Protein AF-W1YSC0-F1 (afdb_monomer)

Organism: NCBI:txid408170

Mean predicted aligned error: 12.58 Å

Sequence (127 aa):
ASDMVGDSWARGGSREDQTLIAHHHDRWLEEQGWPLLQAADTSHSTVSDLATLRSWARTPTVMRARSTEVVSLKVRRVDEAGYPLGDAVLPGDHVRLRHDDPYLGSGTIGLKVLETSGGEGEWVTCS

Radius of gyration: 20.51 Å; Cα contacts (8 Å, |Δi|>4): 231; chains: 1; bounding box: 46×33×51 Å

Nearest PDB structures (foldseek):
  6tba-assembly1_8A  TM=5.271E-01  e=9.547E-02  Rhodobacter capsulatus SB 1003
  8iyk-assembly1_J  TM=4.726E-01  e=2.291E-01  Escherichia phage Lambda
  8xcg-assembly1_Z  TM=4.983E-01  e=5.164E-01  Escherichia phage Lambda

Structure (mmCIF, N/CA/C/O backbone):
data_AF-W1YSC0-F1
#
_entry.id   AF-W1YSC0-F1
#
loop_
_atom_site.group_PDB
_atom_site.id
_atom_site.type_symbol
_atom_site.label_atom_id
_atom_site.label_alt_id
_atom_site.label_comp_id
_atom_site.label_asym_id
_atom_site.label_entity_id
_atom_site.label_seq_id
_atom_site.pdbx_PDB_ins_code
_atom_site.Cartn_x
_atom_site.Cartn_y
_atom_site.Cartn_z
_atom_site.occupancy
_atom_site.B_iso_or_equiv
_atom_site.auth_seq_id
_atom_site.auth_comp_id
_atom_site.auth_asym_id
_atom_site.auth_atom_id
_atom_site.pdbx_PDB_model_num
ATOM 1 N N . ALA A 1 1 ? 9.427 -2.597 8.783 1.00 46.34 1 ALA A N 1
ATOM 2 C CA . ALA A 1 1 ? 8.643 -3.063 9.953 1.00 46.34 1 ALA A CA 1
ATOM 3 C C . ALA A 1 1 ? 7.948 -1.944 10.745 1.00 46.34 1 ALA A C 1
ATOM 5 O O . ALA A 1 1 ? 6.969 -2.250 11.406 1.00 46.34 1 ALA A O 1
ATOM 6 N N . SER A 1 2 ? 8.391 -0.674 10.695 1.00 53.66 2 SER A N 1
ATOM 7 C CA . SER A 1 2 ? 7.851 0.389 11.574 1.00 53.66 2 SER A CA 1
ATOM 8 C C . SER A 1 2 ? 6.383 0.782 11.336 1.00 53.66 2 SER A C 1
ATOM 10 O O . SER A 1 2 ? 5.821 1.482 12.169 1.00 53.66 2 SER A O 1
ATOM 12 N N . ASP A 1 3 ? 5.768 0.348 10.231 1.00 62.78 3 ASP A N 1
ATOM 13 C CA . ASP A 1 3 ? 4.410 0.752 9.847 1.00 62.78 3 ASP A CA 1
ATOM 14 C C . ASP A 1 3 ? 3.430 -0.415 9.687 1.00 62.78 3 ASP A C 1
ATOM 16 O O . ASP A 1 3 ? 2.306 -0.175 9.268 1.00 62.78 3 ASP A O 1
ATOM 20 N N . MET A 1 4 ? 3.808 -1.664 9.984 1.00 68.31 4 MET A N 1
ATOM 21 C CA . MET A 1 4 ? 2.917 -2.807 9.747 1.00 68.31 4 MET A CA 1
ATOM 22 C C . MET A 1 4 ? 1.769 -2.858 10.765 1.00 68.31 4 MET A C 1
ATOM 24 O O . MET A 1 4 ? 2.001 -2.687 11.959 1.00 68.31 4 MET A O 1
ATOM 28 N N . VAL A 1 5 ? 0.537 -3.095 10.303 1.00 74.00 5 VAL A N 1
ATOM 29 C CA . VAL A 1 5 ? -0.682 -3.071 11.136 1.00 74.00 5 VAL A CA 1
ATOM 30 C C . VAL A 1 5 ? -1.608 -4.220 10.742 1.00 74.00 5 VAL A C 1
ATOM 32 O O . VAL A 1 5 ? -1.998 -4.324 9.581 1.00 74.00 5 VAL A O 1
ATOM 35 N N . GLY A 1 6 ? -1.981 -5.055 11.713 1.00 67.25 6 GLY A N 1
ATOM 36 C CA . GLY A 1 6 ? -2.977 -6.127 11.563 1.00 67.25 6 GLY A CA 1
ATOM 37 C C . GLY A 1 6 ? -4.319 -5.802 12.218 1.00 67.25 6 GLY A C 1
ATOM 38 O O . GLY A 1 6 ? -5.336 -6.402 11.890 1.00 67.25 6 GLY A O 1
ATOM 39 N N . ASP A 1 7 ? -4.351 -4.808 13.104 1.00 77.88 7 ASP A N 1
ATOM 40 C CA . ASP A 1 7 ? -5.548 -4.423 13.840 1.00 77.88 7 ASP A CA 1
ATOM 41 C C . ASP A 1 7 ? -5.689 -2.903 13.877 1.00 77.88 7 ASP A C 1
ATOM 43 O O . ASP A 1 7 ? -4.786 -2.200 14.326 1.00 77.88 7 ASP A O 1
ATOM 47 N N . SER A 1 8 ? -6.801 -2.372 13.383 1.00 78.69 8 SER A N 1
ATOM 48 C CA . SER A 1 8 ? -6.996 -0.932 13.232 1.00 78.69 8 SER A CA 1
ATOM 49 C C . SER A 1 8 ? -8.334 -0.460 13.779 1.00 78.69 8 SER A C 1
ATOM 51 O O . SER A 1 8 ? -9.408 -0.996 13.494 1.00 78.69 8 SER A O 1
ATOM 53 N N . TRP A 1 9 ? -8.250 0.620 14.546 1.00 77.12 9 TRP A N 1
ATOM 54 C CA . TRP A 1 9 ? -9.381 1.289 15.168 1.00 77.12 9 TRP A CA 1
ATOM 55 C C . TRP A 1 9 ? -9.508 2.690 14.585 1.00 77.12 9 TRP A C 1
ATOM 57 O O . TRP A 1 9 ? -8.537 3.438 14.577 1.00 77.12 9 TRP A O 1
ATOM 67 N N . ALA A 1 10 ? -10.692 3.060 14.115 1.00 73.38 10 ALA A N 1
ATOM 68 C CA . ALA A 1 10 ? -10.997 4.410 13.663 1.00 73.38 10 ALA A CA 1
ATOM 69 C C . ALA A 1 10 ? -12.061 5.025 14.575 1.00 73.38 10 ALA A C 1
ATOM 71 O O . ALA A 1 10 ? -13.027 4.355 14.952 1.00 73.38 10 ALA A O 1
ATOM 72 N N . ARG A 1 11 ? -11.895 6.303 14.923 1.00 73.38 11 ARG A N 1
ATOM 73 C CA . ARG A 1 11 ? -12.848 7.071 15.738 1.00 73.38 11 ARG A CA 1
ATOM 74 C C . ARG A 1 11 ? -13.353 8.295 14.976 1.00 73.38 11 ARG A C 1
ATOM 76 O O . ARG A 1 11 ? -12.559 9.018 14.383 1.00 73.38 11 ARG A O 1
ATOM 83 N N . GLY A 1 12 ? -14.651 8.578 15.085 1.00 67.44 12 GLY A N 1
ATOM 84 C CA . GLY A 1 12 ? -15.277 9.801 14.574 1.00 67.44 12 GLY A CA 1
ATOM 85 C C . GLY A 1 12 ? -16.502 10.227 15.380 1.00 67.44 12 GLY A C 1
ATOM 86 O O . GLY A 1 12 ? -16.851 9.592 16.375 1.00 67.44 12 GLY A O 1
ATOM 87 N N . GLY A 1 13 ? -17.129 11.334 14.978 1.00 62.78 13 GLY A N 1
ATOM 88 C CA . GLY A 1 13 ? -18.339 11.856 15.622 1.00 62.78 13 GLY A CA 1
ATOM 89 C C . GLY A 1 13 ? -18.079 12.595 16.939 1.00 62.78 13 GLY A C 1
ATOM 90 O O . GLY A 1 13 ? -18.539 12.188 17.997 1.00 62.78 13 GLY A O 1
ATOM 91 N N . SER A 1 14 ? -17.334 13.705 16.912 1.00 59.53 14 SER A N 1
ATOM 92 C CA . SER A 1 14 ? -17.057 14.487 18.132 1.00 59.53 14 SER A CA 1
ATOM 93 C C . SER A 1 14 ? -18.063 15.614 18.421 1.00 59.53 14 SER A C 1
ATOM 95 O O . SER A 1 14 ? -17.843 16.365 19.371 1.00 59.53 14 SER A O 1
ATOM 97 N N . ARG A 1 15 ? -19.110 15.805 17.604 1.00 55.56 15 ARG A N 1
ATOM 98 C CA . ARG A 1 15 ? -19.921 17.039 17.643 1.00 55.56 15 ARG A CA 1
ATOM 99 C C . ARG A 1 15 ? -21.303 16.948 18.295 1.00 55.56 15 ARG A C 1
ATOM 101 O O . ARG A 1 15 ? -21.779 17.994 18.711 1.00 55.56 15 ARG A O 1
ATOM 108 N N . GLU A 1 16 ? -21.921 15.775 18.437 1.00 53.25 16 GLU A N 1
ATOM 109 C CA . GLU A 1 16 ? -23.317 15.674 18.917 1.00 53.25 16 GLU A CA 1
ATOM 110 C C . GLU A 1 16 ? -23.584 14.349 19.665 1.00 53.25 16 GLU A C 1
ATOM 112 O O . GLU A 1 16 ? -24.292 13.482 19.163 1.00 53.25 16 GLU A O 1
ATOM 117 N N . ASP A 1 17 ? -22.965 14.154 20.839 1.00 60.78 17 ASP A N 1
ATOM 118 C CA . ASP A 1 17 ? -23.188 13.035 21.791 1.00 60.78 17 ASP A CA 1
ATOM 119 C C . ASP A 1 17 ? -23.071 11.586 21.263 1.00 60.78 17 ASP A C 1
ATOM 121 O O . ASP A 1 17 ? -23.244 10.624 22.012 1.00 60.78 17 ASP A O 1
ATOM 125 N N . GLN A 1 18 ? -22.701 11.392 19.999 1.00 59.72 18 GLN A N 1
ATOM 126 C CA . GLN A 1 18 ? -22.528 10.080 19.382 1.00 59.72 18 GLN A CA 1
ATOM 127 C C . GLN A 1 18 ? -21.082 9.889 18.939 1.00 59.72 18 GLN A C 1
ATOM 129 O O . GLN A 1 18 ? -20.673 10.361 17.882 1.00 59.72 18 GLN A O 1
ATOM 134 N N . THR A 1 19 ? -20.307 9.157 19.742 1.00 69.94 19 THR A N 1
ATOM 135 C CA . THR A 1 19 ? -18.979 8.690 19.327 1.00 69.94 19 THR A CA 1
ATOM 136 C C . THR A 1 19 ? -19.133 7.432 18.481 1.00 69.94 19 THR A C 1
ATOM 138 O O . THR A 1 19 ? -19.645 6.418 18.954 1.00 69.94 19 THR A O 1
ATOM 141 N N . LEU A 1 20 ? -18.651 7.482 17.242 1.00 71.19 20 LEU A N 1
ATOM 142 C CA . LEU A 1 20 ? -18.573 6.326 16.359 1.00 71.19 20 LEU A CA 1
ATOM 143 C C . LEU A 1 20 ? -17.176 5.714 16.438 1.00 71.19 20 LEU A C 1
ATOM 145 O O . LEU A 1 20 ? -16.167 6.416 16.333 1.00 71.19 20 LEU A O 1
ATOM 149 N N . ILE A 1 21 ? -17.127 4.394 16.601 1.00 75.44 21 ILE A N 1
ATOM 150 C CA . ILE A 1 21 ? -15.895 3.606 16.573 1.00 75.44 21 ILE A CA 1
ATOM 151 C C . ILE A 1 21 ? -16.079 2.517 15.519 1.00 75.44 21 ILE A C 1
ATOM 153 O O . ILE A 1 21 ? -17.049 1.759 15.575 1.00 75.44 21 ILE A O 1
ATOM 157 N N . ALA A 1 22 ? -15.163 2.436 14.558 1.00 74.50 22 ALA A N 1
ATOM 158 C CA . ALA A 1 22 ? -15.055 1.295 13.660 1.00 74.50 22 ALA A CA 1
ATOM 159 C C . ALA A 1 22 ? -13.772 0.534 13.960 1.00 74.50 22 ALA A C 1
ATOM 161 O O . ALA A 1 22 ? -12.736 1.112 14.280 1.00 74.50 22 ALA A O 1
ATOM 162 N N . HIS A 1 23 ? -13.868 -0.779 13.827 1.00 80.19 23 HIS A N 1
ATOM 163 C CA . HIS A 1 23 ? -12.790 -1.715 14.070 1.00 80.19 23 HIS A CA 1
ATOM 164 C C . HIS A 1 23 ? -12.638 -2.602 12.842 1.00 80.19 23 HIS A C 1
ATOM 166 O O . HIS A 1 23 ? -13.640 -3.039 12.266 1.00 80.19 23 HIS A O 1
ATOM 172 N N . HIS A 1 24 ? -11.400 -2.827 12.423 1.00 77.25 24 HIS A N 1
ATOM 173 C CA . HIS A 1 24 ? -11.069 -3.768 11.370 1.00 77.25 24 HIS A CA 1
ATOM 174 C C . HIS A 1 24 ? -9.829 -4.565 11.771 1.00 77.25 24 HIS A C 1
ATOM 176 O O . HIS A 1 24 ? -8.833 -4.002 12.211 1.00 77.25 24 HIS A O 1
ATOM 182 N N . HIS A 1 25 ? -9.905 -5.878 11.590 1.00 78.88 25 HIS A N 1
ATOM 183 C CA . HIS A 1 25 ? -8.896 -6.820 12.041 1.00 78.88 25 HIS A CA 1
ATOM 184 C C . HIS A 1 25 ? -8.590 -7.819 10.926 1.00 78.88 25 HIS A C 1
ATOM 186 O O . HIS A 1 25 ? -9.505 -8.469 10.414 1.00 78.88 25 HIS A O 1
ATOM 192 N N . ASP A 1 26 ? -7.319 -7.931 10.554 1.00 77.38 26 ASP A N 1
ATOM 193 C CA . ASP A 1 26 ? -6.809 -8.883 9.573 1.00 77.38 26 ASP A CA 1
ATOM 194 C C . ASP A 1 26 ? -5.798 -9.819 10.242 1.00 77.38 26 ASP A C 1
ATOM 196 O O . ASP A 1 26 ? -4.766 -9.393 10.763 1.00 77.38 26 ASP A O 1
ATOM 200 N N . ARG A 1 27 ? -6.101 -11.117 10.193 1.00 74.69 27 ARG A N 1
ATOM 201 C CA . ARG A 1 27 ? -5.310 -12.172 10.834 1.00 74.69 27 ARG A CA 1
ATOM 202 C C . ARG A 1 27 ? -4.106 -12.604 10.017 1.00 74.69 27 ARG A C 1
ATOM 204 O O . ARG A 1 27 ? -3.297 -13.377 10.520 1.00 74.69 27 ARG A O 1
ATOM 211 N N . TRP A 1 28 ? -3.955 -12.118 8.785 1.00 74.94 28 TRP A N 1
ATOM 212 C CA . TRP A 1 28 ? -2.871 -12.548 7.905 1.00 74.94 28 TRP A CA 1
ATOM 213 C C . TRP A 1 28 ? -1.488 -12.396 8.556 1.00 74.94 28 TRP A C 1
ATOM 215 O O . TRP A 1 28 ? -0.656 -13.290 8.453 1.00 74.94 28 TRP A O 1
ATOM 225 N N . LEU A 1 29 ? -1.248 -11.302 9.287 1.00 71.62 29 LEU A N 1
ATOM 226 C CA . LEU A 1 29 ? 0.016 -11.082 9.999 1.00 71.62 29 LEU A CA 1
ATOM 227 C C . LEU A 1 29 ? 0.241 -12.086 11.138 1.00 71.62 29 LEU A C 1
ATOM 229 O O . LEU A 1 29 ? 1.346 -12.611 11.280 1.00 71.62 29 LEU A O 1
ATOM 233 N N . GLU A 1 30 ? -0.805 -12.389 11.904 1.00 77.25 30 GLU A N 1
ATOM 234 C CA . GLU A 1 30 ? -0.759 -13.379 12.987 1.00 77.25 30 GLU A CA 1
ATOM 235 C C . GLU A 1 30 ? -0.518 -14.792 12.450 1.00 77.25 30 GLU A C 1
ATOM 237 O O . GLU A 1 30 ? 0.282 -15.543 13.007 1.00 77.25 30 GLU A O 1
ATOM 242 N N . GLU A 1 31 ? -1.142 -15.138 11.323 1.00 80.19 31 GLU A N 1
ATOM 243 C CA . GLU A 1 31 ? -0.925 -16.410 10.625 1.00 80.19 31 GLU A CA 1
ATOM 244 C C . GLU A 1 31 ? 0.516 -16.555 10.111 1.00 80.19 31 GLU A C 1
ATOM 246 O O . GLU A 1 31 ? 1.044 -17.665 10.059 1.00 80.19 31 GLU A O 1
ATOM 251 N N . GLN A 1 32 ? 1.183 -15.444 9.784 1.00 76.75 32 GLN A N 1
ATOM 252 C CA . GLN A 1 32 ? 2.608 -15.404 9.430 1.00 76.75 32 GLN A CA 1
ATOM 253 C C . GLN A 1 32 ? 3.541 -15.379 10.659 1.00 76.75 32 GLN A C 1
ATOM 255 O O . GLN A 1 32 ? 4.755 -15.241 10.506 1.00 76.75 32 GLN A O 1
ATOM 260 N N . GLY A 1 33 ? 3.001 -15.514 11.875 1.00 80.44 33 GLY A N 1
ATOM 261 C CA . GLY A 1 33 ? 3.764 -15.578 13.124 1.00 80.44 33 GLY A CA 1
ATOM 262 C C . GLY A 1 33 ? 4.160 -14.221 13.707 1.00 80.44 33 GLY A C 1
ATOM 263 O O . GLY A 1 33 ? 4.956 -14.176 14.648 1.00 80.44 33 GLY A O 1
ATOM 264 N N . TRP A 1 34 ? 3.628 -13.115 13.179 1.00 75.00 34 TRP A N 1
ATOM 265 C CA . TRP A 1 34 ? 3.832 -11.792 13.768 1.00 75.00 34 TRP A CA 1
ATOM 266 C C . TRP A 1 34 ? 2.917 -11.596 14.987 1.00 75.00 34 TRP A C 1
ATOM 268 O O . TRP A 1 34 ? 1.796 -12.102 15.004 1.00 75.00 34 TRP A O 1
ATOM 278 N N . PRO A 1 35 ? 3.359 -10.855 16.021 1.00 78.50 35 PRO A N 1
ATOM 279 C CA . PRO A 1 35 ? 2.483 -10.479 17.128 1.00 78.50 35 PRO A CA 1
ATOM 280 C C . PRO A 1 35 ? 1.360 -9.549 16.643 1.00 78.50 35 PRO A C 1
ATOM 282 O O . PRO A 1 35 ? 1.475 -8.927 15.590 1.00 78.50 35 PRO A O 1
ATOM 285 N N . LEU A 1 36 ? 0.293 -9.406 17.434 1.00 79.88 36 LEU A N 1
ATOM 286 C CA . LEU A 1 36 ? -0.804 -8.484 17.130 1.00 79.88 36 LEU A CA 1
ATOM 287 C C . LEU A 1 36 ? -0.282 -7.038 17.023 1.00 79.88 36 LEU A C 1
ATOM 289 O O . LEU A 1 36 ? 0.120 -6.439 18.022 1.00 79.88 36 LEU A O 1
ATOM 293 N N . LEU A 1 3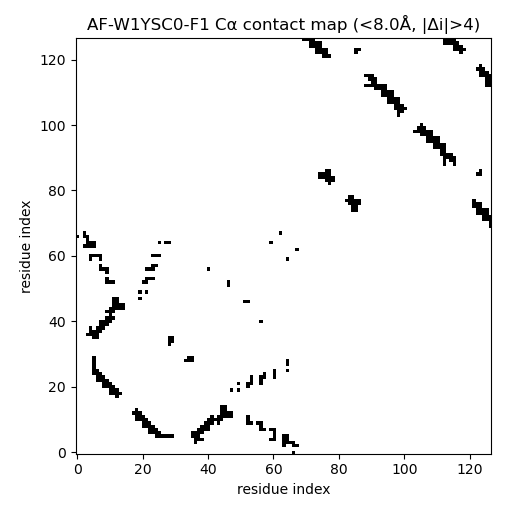7 ? -0.303 -6.473 15.813 1.00 78.75 37 LEU A N 1
ATOM 294 C CA . LEU A 1 37 ? 0.133 -5.101 15.543 1.00 78.75 37 LEU A CA 1
ATOM 295 C C . LEU A 1 37 ? -1.082 -4.173 15.458 1.00 78.75 37 LEU A C 1
ATOM 297 O O . LEU A 1 37 ? -1.794 -4.179 14.452 1.00 78.75 37 LEU A O 1
ATOM 301 N N . GLN A 1 38 ? -1.310 -3.387 16.513 1.00 78.88 38 GLN A N 1
ATOM 302 C CA . GLN A 1 38 ? -2.464 -2.493 16.626 1.00 78.88 38 GLN A CA 1
ATOM 303 C C . GLN A 1 38 ? -2.123 -1.046 16.247 1.00 78.88 38 GLN A C 1
ATOM 305 O O . GLN A 1 38 ? -1.099 -0.510 16.669 1.00 78.88 38 GLN A O 1
ATOM 310 N N . ALA A 1 39 ? -3.020 -0.387 15.516 1.00 74.25 39 ALA A N 1
ATOM 311 C CA . ALA A 1 39 ? -2.989 1.049 15.262 1.00 74.25 39 ALA A CA 1
ATOM 312 C C . ALA A 1 39 ? -4.353 1.693 15.537 1.00 74.25 39 ALA A C 1
ATOM 314 O O . ALA A 1 39 ? -5.408 1.086 15.348 1.00 74.25 39 ALA A O 1
ATOM 315 N N . ALA A 1 40 ? -4.329 2.953 15.957 1.00 72.94 40 ALA A N 1
ATOM 316 C CA . ALA A 1 40 ? -5.525 3.760 16.150 1.00 72.94 40 ALA A CA 1
ATOM 317 C C . ALA A 1 40 ? -5.429 5.025 15.294 1.00 72.94 40 ALA A C 1
ATOM 319 O O . ALA A 1 40 ? -4.443 5.755 15.374 1.00 72.94 40 ALA A O 1
ATOM 320 N N . ASP A 1 41 ? -6.461 5.286 14.497 1.00 64.88 41 ASP A N 1
ATOM 321 C CA . ASP A 1 41 ? -6.639 6.530 13.761 1.00 64.88 41 ASP A CA 1
ATOM 322 C C . ASP A 1 41 ? -7.722 7.383 14.433 1.00 64.88 41 ASP A C 1
ATOM 324 O O . ASP A 1 41 ? -8.912 7.048 14.466 1.00 64.88 41 ASP A O 1
ATOM 328 N N . THR A 1 42 ? -7.286 8.503 15.002 1.00 64.00 42 THR A N 1
ATOM 329 C CA . THR A 1 42 ? -8.142 9.490 15.672 1.00 64.00 42 THR A CA 1
ATOM 330 C C . THR A 1 42 ? -8.297 10.775 14.861 1.00 64.00 42 THR A C 1
ATOM 332 O O . THR A 1 42 ? -8.821 11.764 15.373 1.00 64.00 42 THR A O 1
ATOM 335 N N . SER A 1 43 ? -7.827 10.797 13.612 1.00 60.44 43 SER A N 1
ATOM 336 C CA . SER A 1 43 ? -7.680 12.023 12.817 1.00 60.44 43 SER A CA 1
ATOM 337 C C . SER A 1 43 ? -9.010 12.563 12.282 1.00 60.44 43 SER A C 1
ATOM 339 O O . SER A 1 43 ? -9.089 13.713 11.850 1.00 60.44 43 SER A O 1
ATOM 341 N N . HIS A 1 44 ? -10.078 11.764 12.325 1.00 60.25 44 HIS A N 1
ATOM 342 C CA . HIS A 1 44 ? -11.333 12.064 11.645 1.00 60.25 44 HIS A CA 1
ATOM 343 C C . HIS A 1 44 ? -12.497 12.371 12.598 1.00 60.25 44 HIS A C 1
ATOM 345 O O . HIS A 1 44 ? -13.490 11.652 12.685 1.00 60.25 44 HIS A O 1
ATOM 351 N N . SER A 1 45 ? -12.403 13.502 13.295 1.00 57.09 45 SER A N 1
ATOM 352 C CA . SER A 1 45 ? -13.363 13.924 14.327 1.00 57.09 45 SER A CA 1
ATOM 353 C C . SER A 1 45 ? -14.742 14.370 13.811 1.00 57.09 45 SER A C 1
ATOM 355 O O . SER A 1 45 ? -15.693 14.432 14.594 1.00 57.09 45 SER A O 1
ATOM 357 N N . THR A 1 46 ? -14.883 14.669 12.517 1.00 58.59 46 THR A N 1
ATOM 358 C CA . THR A 1 46 ? -16.103 15.250 11.919 1.00 58.59 46 THR A CA 1
ATOM 359 C C . THR A 1 46 ? -16.992 14.253 11.182 1.00 58.59 46 THR A C 1
ATOM 361 O O . THR A 1 46 ? -18.061 14.640 10.716 1.00 58.59 46 THR A O 1
ATOM 364 N N . VAL A 1 47 ? -16.585 12.989 11.060 1.00 60.28 47 VAL A N 1
ATOM 365 C CA . VAL A 1 47 ? -17.355 12.007 10.288 1.00 60.28 47 VAL A CA 1
ATOM 366 C C . VAL A 1 47 ? -18.493 11.418 11.103 1.00 60.28 47 VAL A C 1
ATOM 368 O O . VAL A 1 47 ? -18.281 10.895 12.194 1.00 60.28 47 VAL A O 1
ATOM 371 N N . SER A 1 48 ? -19.691 11.503 10.529 1.00 61.69 48 SER A N 1
ATOM 372 C CA . SER A 1 48 ? -20.940 10.932 11.034 1.00 61.69 48 SER A CA 1
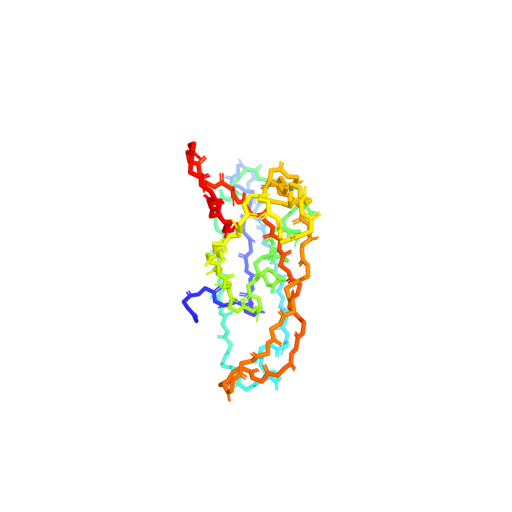ATOM 373 C C . SER A 1 48 ? -21.385 9.676 10.269 1.00 61.69 48 SER A C 1
ATOM 375 O O . SER A 1 48 ? -22.293 8.986 10.724 1.00 61.69 48 SER A O 1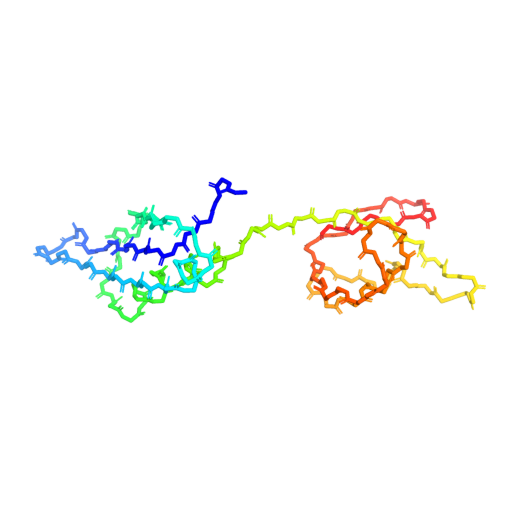
ATOM 377 N N . ASP A 1 49 ? -20.749 9.347 9.136 1.00 69.75 49 ASP A N 1
ATOM 378 C CA . ASP A 1 49 ? -21.062 8.153 8.342 1.00 69.75 49 ASP A CA 1
ATOM 379 C C . ASP A 1 49 ? -20.166 6.960 8.727 1.00 69.75 49 ASP A C 1
ATOM 381 O O . ASP A 1 49 ? -18.944 6.958 8.536 1.00 69.75 49 ASP A O 1
ATOM 385 N N . LEU A 1 50 ? -20.796 5.907 9.253 1.00 67.75 50 LEU A N 1
ATOM 386 C CA . LEU A 1 50 ? -20.138 4.668 9.665 1.00 67.75 50 LEU A CA 1
ATOM 387 C C . LEU A 1 50 ? -19.520 3.899 8.484 1.00 67.75 50 LEU A C 1
ATOM 389 O O . LEU A 1 50 ? -18.518 3.204 8.672 1.00 67.75 50 LEU A O 1
ATOM 393 N N . ALA A 1 51 ? -20.086 3.999 7.277 1.00 71.25 51 ALA A N 1
ATOM 394 C CA . ALA A 1 51 ? -19.549 3.320 6.097 1.00 71.25 51 ALA A CA 1
ATOM 395 C C . ALA A 1 51 ? -18.168 3.879 5.725 1.00 71.25 51 ALA A C 1
ATOM 397 O O . ALA A 1 51 ? -17.231 3.117 5.473 1.00 71.25 51 ALA A O 1
ATOM 398 N N . THR A 1 52 ? -18.011 5.202 5.789 1.00 72.25 52 THR A N 1
ATOM 399 C CA . THR A 1 52 ? -16.725 5.884 5.601 1.00 72.25 52 THR A CA 1
ATOM 400 C C . THR A 1 52 ? -15.728 5.497 6.691 1.00 72.25 52 THR A C 1
ATOM 402 O O . THR A 1 52 ? -14.582 5.164 6.394 1.00 72.25 52 THR A O 1
ATOM 405 N N . LEU A 1 53 ? -16.177 5.442 7.947 1.00 69.00 53 LEU A N 1
ATOM 406 C CA . LEU A 1 53 ? -15.327 5.104 9.092 1.00 69.00 53 LEU A CA 1
ATOM 407 C C . LEU A 1 53 ? -14.788 3.666 9.024 1.00 69.00 53 LEU A C 1
ATOM 409 O O . LEU A 1 53 ? -13.619 3.418 9.315 1.00 69.00 53 LEU A O 1
ATOM 413 N N . ARG A 1 54 ? -15.614 2.717 8.565 1.00 71.56 54 ARG A N 1
ATOM 414 C CA . ARG A 1 54 ? -15.191 1.335 8.282 1.00 71.56 54 ARG A CA 1
ATOM 415 C C . ARG A 1 54 ? -14.186 1.260 7.138 1.00 71.56 54 ARG A C 1
ATOM 417 O O . ARG A 1 54 ? -13.243 0.477 7.219 1.00 71.56 54 ARG A O 1
ATOM 424 N N . SER A 1 55 ? -14.362 2.068 6.091 1.00 73.56 55 SER A N 1
ATOM 425 C CA . SER A 1 55 ? -13.387 2.141 4.999 1.00 73.56 55 SER A CA 1
ATOM 426 C C . SER A 1 55 ? -12.028 2.619 5.505 1.00 73.56 55 SER A C 1
ATOM 428 O O . SER A 1 55 ? -11.009 2.056 5.119 1.00 73.56 55 SER A O 1
ATOM 430 N N . TRP A 1 56 ? -12.001 3.609 6.396 1.00 69.19 56 TRP A N 1
ATOM 431 C CA . TRP A 1 56 ? -10.760 4.111 6.984 1.00 69.19 56 TRP A CA 1
ATOM 432 C C . TRP A 1 56 ? -10.122 3.160 7.978 1.00 69.19 56 TRP A C 1
ATOM 434 O O . TRP A 1 56 ? -8.905 3.047 7.965 1.00 69.19 56 TRP A O 1
ATOM 444 N N . ALA A 1 57 ? -10.905 2.421 8.766 1.00 65.56 57 ALA A N 1
ATOM 445 C CA . ALA A 1 57 ? -10.359 1.335 9.573 1.00 65.56 57 ALA A CA 1
ATOM 446 C C . ALA A 1 57 ? -9.725 0.256 8.678 1.00 65.56 57 ALA A C 1
ATOM 448 O O . ALA A 1 57 ? -8.666 -0.261 9.001 1.00 65.56 57 ALA A O 1
ATOM 449 N N . ARG A 1 58 ? -10.305 -0.047 7.511 1.00 74.44 58 ARG A N 1
ATOM 450 C CA . ARG A 1 58 ? -9.790 -1.079 6.598 1.00 74.44 58 ARG A CA 1
ATOM 451 C C . ARG A 1 58 ? -8.516 -0.681 5.844 1.00 74.44 58 ARG A C 1
ATOM 453 O O . ARG A 1 58 ? -7.658 -1.531 5.617 1.00 74.44 58 ARG A O 1
ATOM 460 N N . THR A 1 59 ? -8.380 0.581 5.434 1.00 72.19 59 THR A N 1
ATOM 461 C CA . THR A 1 59 ? -7.224 1.069 4.656 1.00 72.19 59 THR A CA 1
ATOM 462 C C . THR A 1 59 ? -5.857 0.727 5.270 1.00 72.19 59 THR A C 1
ATOM 464 O O . THR A 1 59 ? -5.032 0.175 4.544 1.00 72.19 59 THR A O 1
ATOM 467 N N . PRO A 1 60 ? -5.569 1.004 6.557 1.00 64.88 60 PRO A N 1
ATOM 468 C CA . PRO A 1 60 ? -4.272 0.702 7.151 1.00 64.88 60 PRO A CA 1
ATOM 469 C C . PRO A 1 60 ? -4.022 -0.801 7.250 1.00 64.88 60 PRO A C 1
ATOM 471 O O . PRO A 1 60 ? -2.899 -1.214 6.996 1.00 64.88 60 PRO A O 1
ATOM 474 N N . THR A 1 61 ? -5.036 -1.630 7.511 1.00 67.19 61 THR A N 1
ATOM 475 C CA . THR A 1 61 ? -4.844 -3.088 7.527 1.00 67.19 61 THR A CA 1
ATOM 476 C C . THR A 1 61 ? -4.521 -3.623 6.134 1.00 67.19 61 THR A C 1
ATOM 478 O O . THR A 1 61 ? -3.608 -4.417 5.980 1.00 67.19 61 THR A O 1
ATOM 481 N N . VAL A 1 62 ? -5.194 -3.141 5.084 1.00 68.12 62 VAL A N 1
ATOM 482 C CA . VAL A 1 62 ? -4.936 -3.602 3.706 1.00 68.12 62 VAL A CA 1
ATOM 483 C C . VAL A 1 62 ? -3.609 -3.069 3.159 1.00 68.12 62 VAL A C 1
ATOM 485 O O . VAL A 1 62 ? -2.852 -3.810 2.538 1.00 68.12 62 VAL A O 1
ATOM 488 N N . MET A 1 63 ? -3.318 -1.785 3.374 1.00 65.75 63 MET A N 1
ATOM 489 C CA . MET A 1 63 ? -2.136 -1.127 2.804 1.00 65.75 63 MET A CA 1
ATOM 490 C C . MET A 1 63 ? -0.861 -1.399 3.603 1.00 65.75 63 MET A C 1
ATOM 492 O O . MET A 1 63 ? 0.224 -1.332 3.037 1.00 65.75 63 MET A O 1
ATOM 496 N N . ARG A 1 64 ? -0.980 -1.698 4.902 1.00 61.31 64 ARG A N 1
ATOM 497 C CA . ARG A 1 64 ? 0.153 -1.916 5.812 1.00 61.31 64 ARG A CA 1
ATOM 498 C C . ARG A 1 64 ? 0.193 -3.327 6.408 1.00 61.31 64 ARG A C 1
ATOM 500 O O . ARG A 1 64 ? 0.988 -3.584 7.306 1.00 61.31 64 ARG A O 1
ATOM 5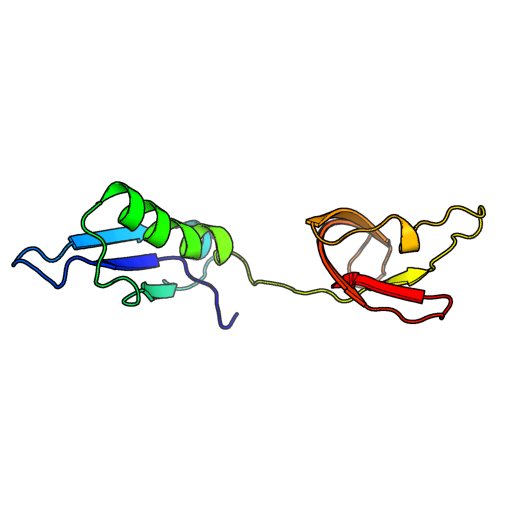07 N N . ALA A 1 65 ? -0.586 -4.276 5.882 1.00 58.94 65 ALA A N 1
ATOM 508 C CA . ALA A 1 65 ? -0.353 -5.701 6.146 1.00 58.94 65 ALA A CA 1
ATOM 509 C C . ALA A 1 65 ? 1.028 -6.156 5.643 1.00 58.94 65 ALA A C 1
ATOM 511 O O . ALA A 1 65 ? 1.557 -7.168 6.091 1.00 58.94 65 ALA A O 1
ATOM 512 N N . ARG A 1 66 ? 1.634 -5.410 4.714 1.00 60.97 66 ARG A N 1
ATOM 513 C CA . ARG A 1 66 ? 2.986 -5.645 4.200 1.00 60.97 66 ARG A CA 1
ATOM 514 C C . ARG A 1 66 ? 3.863 -4.440 4.502 1.00 60.97 66 ARG A C 1
ATOM 516 O O . ARG A 1 66 ? 3.368 -3.321 4.613 1.00 60.97 66 ARG A O 1
ATOM 523 N N . SER A 1 67 ? 5.167 -4.670 4.641 1.00 63.03 67 SER A N 1
ATOM 524 C CA . SER A 1 67 ? 6.122 -3.569 4.740 1.00 63.03 67 SER A CA 1
ATOM 525 C C . SER A 1 67 ? 6.032 -2.739 3.461 1.00 63.03 67 SER A C 1
ATOM 527 O O . SER A 1 67 ? 6.192 -3.281 2.370 1.00 63.03 67 SER A O 1
ATOM 529 N N . THR A 1 68 ? 5.751 -1.443 3.590 1.00 65.44 68 THR A N 1
ATOM 530 C CA . THR A 1 68 ? 5.818 -0.520 2.457 1.00 65.44 68 THR A CA 1
ATOM 531 C C . THR A 1 68 ? 7.276 -0.396 2.043 1.00 65.44 68 THR A C 1
ATOM 533 O O . THR A 1 68 ? 8.083 0.189 2.765 1.00 65.44 68 THR A O 1
ATOM 536 N N . GLU A 1 69 ? 7.619 -0.983 0.904 1.00 67.62 69 GLU A N 1
ATOM 537 C CA . GLU A 1 69 ? 8.938 -0.857 0.299 1.00 67.62 69 GLU A CA 1
ATOM 538 C C . GLU A 1 69 ? 8.859 0.153 -0.840 1.00 67.62 69 GLU A C 1
ATOM 540 O O . GLU A 1 69 ? 8.037 0.024 -1.746 1.00 67.62 69 GLU A O 1
ATOM 545 N N . VAL A 1 70 ? 9.705 1.177 -0.764 1.00 73.81 70 VAL A N 1
ATOM 546 C CA . VAL A 1 70 ? 9.912 2.136 -1.849 1.00 73.81 70 VAL A CA 1
ATOM 547 C C . VAL A 1 70 ? 11.259 1.802 -2.467 1.00 73.81 70 VAL A C 1
ATOM 549 O O . VAL A 1 70 ? 12.273 1.772 -1.768 1.00 73.81 70 VAL A O 1
ATOM 552 N N . VAL A 1 71 ? 11.262 1.515 -3.767 1.00 71.94 71 VAL A N 1
ATOM 553 C CA . VAL A 1 71 ? 12.467 1.136 -4.507 1.00 71.94 71 VAL A CA 1
ATOM 554 C C . VAL A 1 71 ? 12.736 2.201 -5.555 1.00 71.94 71 VAL A C 1
ATOM 556 O O . VAL A 1 71 ? 11.953 2.369 -6.482 1.00 71.94 71 VAL A O 1
ATOM 559 N N . SER A 1 72 ? 13.865 2.894 -5.429 1.00 76.06 72 SER A N 1
ATOM 560 C CA . SER A 1 72 ? 14.321 3.839 -6.448 1.00 76.06 72 SER A CA 1
ATOM 561 C C . SER A 1 72 ? 15.114 3.105 -7.529 1.00 76.06 72 SER A C 1
ATOM 563 O O . SER A 1 72 ? 16.169 2.529 -7.258 1.00 76.06 72 SER A O 1
ATOM 565 N N . LEU A 1 73 ? 14.626 3.146 -8.766 1.00 73.44 73 LEU A N 1
ATOM 566 C CA . LEU A 1 73 ? 15.241 2.516 -9.934 1.00 73.44 73 LEU A CA 1
ATOM 567 C C . LEU A 1 73 ? 15.726 3.586 -10.907 1.00 73.44 73 LEU A C 1
ATOM 569 O O . LEU A 1 73 ? 14.988 4.506 -11.251 1.00 73.44 73 LEU A O 1
ATOM 573 N N . LYS A 1 74 ? 16.958 3.446 -11.398 1.00 74.50 74 LYS A N 1
ATOM 574 C CA . LYS A 1 74 ? 17.457 4.266 -12.507 1.00 74.50 74 LYS A CA 1
ATOM 575 C C . LYS A 1 74 ? 17.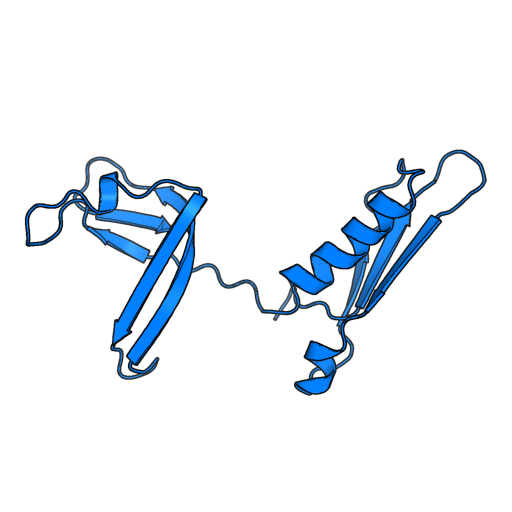168 3.554 -13.819 1.00 74.50 74 LYS A C 1
ATOM 577 O O . LYS A 1 74 ? 17.710 2.482 -14.074 1.00 74.50 74 LYS A O 1
ATOM 582 N N . VAL A 1 75 ? 16.328 4.161 -14.645 1.00 72.56 75 VAL A N 1
ATOM 583 C CA . VAL A 1 75 ? 15.922 3.654 -15.955 1.00 72.56 75 VAL A CA 1
ATOM 584 C C . VAL A 1 75 ? 16.538 4.539 -17.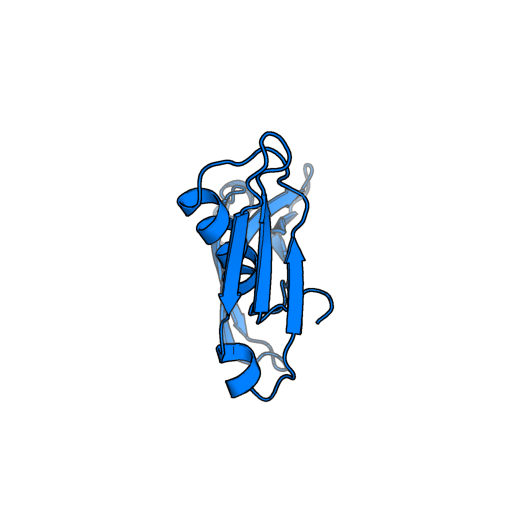030 1.00 72.56 75 VAL A C 1
ATOM 586 O O . VAL A 1 75 ? 16.534 5.766 -16.927 1.00 72.56 75 VAL A O 1
ATOM 589 N N . ARG A 1 76 ? 17.112 3.928 -18.065 1.00 70.50 76 ARG A N 1
ATOM 590 C CA . ARG A 1 76 ? 17.664 4.667 -19.204 1.00 70.50 76 ARG A CA 1
ATOM 591 C C . ARG A 1 76 ? 16.517 5.284 -20.009 1.00 70.50 76 ARG A C 1
ATOM 593 O O . ARG A 1 76 ? 15.512 4.613 -20.240 1.00 70.50 76 ARG A O 1
ATOM 600 N N . ARG A 1 77 ? 16.655 6.540 -20.448 1.00 71.12 77 ARG A N 1
ATOM 601 C CA . ARG A 1 77 ? 15.636 7.231 -21.262 1.00 71.12 77 ARG A CA 1
ATOM 602 C C . ARG A 1 77 ? 15.350 6.485 -22.550 1.00 71.12 77 ARG A C 1
ATOM 604 O O . ARG A 1 77 ? 14.190 6.295 -22.885 1.00 71.12 77 ARG A O 1
ATOM 611 N N . VAL A 1 78 ? 16.407 6.047 -23.223 1.00 68.19 78 VAL A N 1
ATOM 612 C CA . VAL A 1 78 ? 16.347 5.306 -24.479 1.00 68.19 78 VAL A CA 1
ATOM 613 C C . VAL A 1 78 ? 16.986 3.941 -24.250 1.00 68.19 78 VAL A C 1
ATOM 615 O O . VAL A 1 78 ? 18.099 3.869 -23.727 1.00 68.19 78 VAL A O 1
ATOM 618 N N . ASP A 1 79 ? 16.287 2.860 -24.583 1.00 67.06 79 ASP A N 1
ATOM 619 C CA . ASP A 1 79 ? 16.863 1.516 -24.518 1.00 67.06 79 ASP A CA 1
ATOM 620 C C . ASP A 1 79 ? 17.899 1.285 -25.641 1.00 67.06 79 ASP A C 1
ATOM 622 O O . ASP A 1 79 ? 18.116 2.127 -26.515 1.00 67.06 79 ASP A O 1
ATOM 626 N N . GLU A 1 80 ? 18.564 0.129 -25.635 1.00 63.62 80 GLU A N 1
ATOM 627 C CA . GLU A 1 80 ? 19.524 -0.233 -26.692 1.00 63.62 80 GLU A CA 1
ATOM 628 C C . GLU A 1 80 ? 18.878 -0.413 -28.080 1.00 63.62 80 GLU A C 1
ATOM 630 O O . GLU A 1 80 ? 19.575 -0.351 -29.091 1.00 63.62 80 GLU A O 1
ATOM 635 N N . ALA A 1 81 ? 17.557 -0.598 -28.142 1.00 64.75 81 ALA A N 1
ATOM 636 C CA . ALA A 1 81 ? 16.763 -0.692 -29.363 1.00 64.75 81 ALA A CA 1
ATOM 637 C C . ALA A 1 81 ? 16.225 0.674 -29.847 1.00 64.75 81 ALA A C 1
ATOM 639 O O . ALA A 1 81 ? 15.533 0.732 -30.866 1.00 64.75 81 ALA A O 1
ATOM 640 N N . GLY A 1 82 ? 16.556 1.777 -29.164 1.00 63.84 82 GLY A N 1
ATOM 641 C CA . GLY A 1 82 ? 16.120 3.128 -29.518 1.00 63.84 82 GLY A CA 1
ATOM 642 C C . GLY A 1 82 ? 14.728 3.507 -29.000 1.00 63.84 82 GLY A C 1
ATOM 643 O O . GLY A 1 82 ? 14.205 4.551 -29.393 1.00 63.84 82 GLY A O 1
ATOM 644 N N . TYR A 1 83 ? 14.107 2.696 -28.140 1.00 66.38 83 TYR A N 1
ATOM 645 C CA . TYR A 1 83 ? 12.784 2.982 -27.588 1.00 66.38 83 TYR A CA 1
ATOM 646 C C . TYR A 1 83 ? 12.889 3.947 -26.398 1.00 66.38 83 TYR A C 1
ATOM 648 O O . TYR A 1 83 ? 13.650 3.658 -25.469 1.00 66.38 83 TYR A O 1
ATOM 656 N N . PRO A 1 84 ? 12.132 5.065 -26.369 1.00 64.06 84 PRO A N 1
ATOM 657 C CA . PRO A 1 84 ? 12.172 6.044 -25.284 1.00 64.06 84 PRO A CA 1
ATOM 658 C C . PRO A 1 84 ? 11.425 5.527 -24.039 1.00 64.06 84 PRO A C 1
ATOM 660 O O . PRO A 1 84 ? 10.387 6.055 -23.643 1.00 64.06 84 PRO A O 1
ATOM 663 N N . LEU A 1 85 ? 11.928 4.445 -23.442 1.00 67.81 85 LEU A N 1
ATOM 664 C CA . LEU A 1 85 ? 11.307 3.763 -22.311 1.00 67.81 85 LEU A CA 1
ATOM 665 C C . LEU A 1 85 ? 11.196 4.682 -21.090 1.00 67.81 85 LEU A C 1
ATOM 667 O O . LEU A 1 85 ? 10.144 4.725 -20.468 1.00 67.81 85 LEU A O 1
ATOM 671 N N . GLY A 1 86 ? 12.251 5.432 -20.759 1.00 64.88 86 GLY A N 1
ATOM 672 C CA . GLY A 1 86 ? 12.256 6.299 -19.577 1.00 64.88 86 GLY A CA 1
ATOM 673 C C . GLY A 1 86 ? 11.382 7.549 -19.714 1.00 64.88 86 GLY A C 1
ATOM 674 O O . GLY A 1 86 ? 10.864 8.017 -18.708 1.00 64.88 86 GLY A O 1
ATOM 675 N N . ASP A 1 87 ? 11.170 8.055 -20.935 1.00 67.75 87 ASP A N 1
ATOM 676 C CA . ASP A 1 87 ? 10.287 9.210 -21.183 1.00 67.75 87 ASP A CA 1
ATOM 677 C C . ASP A 1 87 ? 8.803 8.807 -21.295 1.00 67.75 87 ASP A C 1
ATOM 679 O O . ASP A 1 87 ? 7.917 9.646 -21.142 1.00 67.75 87 ASP A O 1
ATOM 683 N N . ALA A 1 88 ? 8.519 7.526 -21.555 1.00 70.44 88 ALA A N 1
ATOM 684 C CA . ALA A 1 88 ? 7.161 6.987 -21.620 1.00 70.44 88 ALA A CA 1
ATOM 685 C C . ALA A 1 88 ? 6.593 6.581 -20.249 1.00 70.44 88 ALA A C 1
ATOM 687 O O . ALA A 1 88 ? 5.397 6.317 -20.150 1.00 70.44 88 ALA A O 1
ATOM 688 N N . VAL A 1 89 ? 7.431 6.500 -19.211 1.00 72.44 89 VAL A N 1
ATOM 689 C CA . VAL A 1 89 ? 7.011 6.125 -17.857 1.00 72.44 89 VAL A CA 1
ATOM 690 C C . VAL A 1 89 ? 6.466 7.352 -17.136 1.00 72.44 89 VAL A C 1
ATOM 692 O O . VAL A 1 89 ? 7.197 8.315 -16.906 1.00 72.44 89 VAL A O 1
ATOM 695 N N . LEU A 1 90 ? 5.193 7.306 -16.745 1.00 74.69 90 LEU A N 1
ATOM 696 C CA . LEU A 1 90 ? 4.535 8.385 -16.013 1.00 74.69 90 LEU A CA 1
ATOM 697 C C . LEU A 1 90 ? 4.207 7.970 -14.569 1.00 74.69 90 LEU A C 1
ATOM 699 O O . LEU A 1 90 ? 3.928 6.796 -14.297 1.00 74.69 90 LEU A O 1
ATOM 703 N N . PRO A 1 91 ? 4.180 8.925 -13.619 1.00 80.00 91 PRO A N 1
ATOM 704 C CA . PRO A 1 91 ? 3.649 8.675 -12.284 1.00 80.00 91 PRO A CA 1
ATOM 705 C C . PRO A 1 91 ? 2.222 8.114 -12.347 1.00 80.00 91 PRO A C 1
ATOM 707 O O . PRO A 1 91 ? 1.334 8.698 -12.967 1.00 80.00 91 PRO A O 1
ATOM 710 N N . GLY A 1 92 ? 1.997 6.982 -11.683 1.00 76.31 92 GLY A N 1
ATOM 711 C CA . GLY A 1 92 ? 0.738 6.237 -11.696 1.00 76.31 92 GLY A CA 1
ATOM 712 C C . GLY A 1 92 ? 0.769 4.944 -12.514 1.00 76.31 92 GLY A C 1
ATOM 713 O O . GLY A 1 92 ? -0.088 4.081 -12.285 1.00 76.31 92 GLY A O 1
ATOM 714 N N . ASP A 1 93 ? 1.758 4.767 -13.392 1.00 77.19 93 ASP A N 1
ATOM 715 C CA . ASP A 1 93 ? 1.890 3.564 -14.210 1.00 77.19 93 ASP A CA 1
ATOM 716 C C . ASP A 1 93 ? 2.289 2.334 -13.389 1.00 77.19 93 ASP A C 1
ATOM 718 O O . ASP A 1 93 ? 2.962 2.413 -12.358 1.00 77.19 93 ASP A O 1
ATOM 722 N N . HIS A 1 94 ? 1.861 1.165 -13.872 1.00 79.44 94 HIS A N 1
ATOM 723 C CA . HIS A 1 94 ? 2.237 -0.127 -13.306 1.00 79.44 94 HIS A CA 1
ATOM 724 C C . HIS A 1 94 ? 3.315 -0.759 -14.180 1.00 79.44 94 HIS A C 1
ATOM 726 O O . HIS A 1 94 ? 3.075 -1.097 -15.340 1.00 79.44 94 HIS A O 1
ATOM 732 N N . VAL A 1 95 ? 4.493 -0.957 -13.604 1.00 77.31 95 VAL A N 1
ATOM 733 C CA . VAL A 1 95 ? 5.665 -1.510 -14.280 1.00 77.31 95 VAL A CA 1
ATOM 734 C C . VAL A 1 95 ? 5.938 -2.907 -13.736 1.00 77.31 95 VAL A C 1
ATOM 736 O O . VAL A 1 95 ? 5.774 -3.182 -12.549 1.00 77.31 95 VAL A O 1
ATOM 739 N N . ARG A 1 96 ? 6.362 -3.822 -14.609 1.00 80.38 96 ARG A N 1
ATOM 740 C CA . ARG A 1 96 ? 6.871 -5.133 -14.197 1.00 80.38 96 ARG A CA 1
ATOM 741 C C . ARG A 1 96 ? 8.383 -5.134 -14.329 1.00 80.38 96 ARG A C 1
ATOM 743 O O . ARG A 1 96 ? 8.906 -5.142 -15.440 1.00 80.38 96 ARG A O 1
ATOM 750 N N . LEU A 1 97 ? 9.070 -5.141 -13.195 1.00 78.81 97 LEU A N 1
ATOM 751 C CA . LEU A 1 97 ? 10.514 -5.275 -13.137 1.00 78.81 97 LEU A CA 1
ATOM 752 C C . LEU A 1 97 ? 10.870 -6.758 -13.165 1.00 78.81 97 LEU A C 1
ATOM 754 O O . LEU A 1 97 ? 10.591 -7.485 -12.214 1.00 78.81 97 LEU A O 1
ATOM 758 N N . ARG A 1 98 ? 11.504 -7.207 -14.246 1.00 81.19 98 ARG A N 1
ATOM 759 C CA . ARG A 1 98 ? 12.160 -8.515 -14.269 1.00 81.19 98 ARG A CA 1
ATOM 760 C C . ARG A 1 98 ? 13.564 -8.353 -13.701 1.00 81.19 98 ARG A C 1
ATOM 762 O O . ARG A 1 98 ? 14.335 -7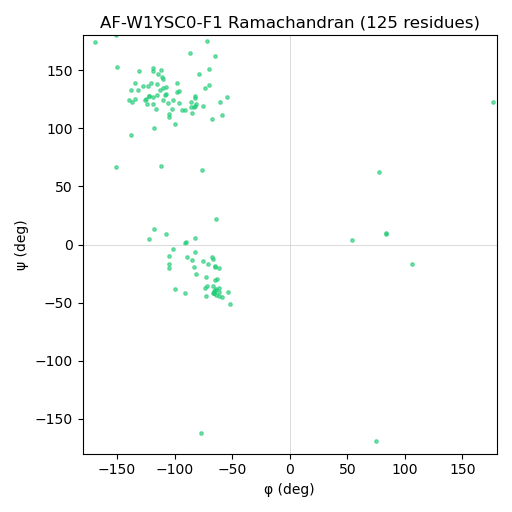.563 -14.237 1.00 81.19 98 ARG A O 1
ATOM 769 N N . HIS A 1 99 ? 13.883 -9.097 -12.651 1.00 79.94 99 HIS A N 1
ATOM 770 C CA . HIS A 1 99 ? 15.225 -9.144 -12.084 1.00 79.94 99 HIS A CA 1
ATOM 771 C C . HIS A 1 99 ? 15.818 -10.535 -12.275 1.00 79.94 99 HIS A C 1
ATOM 773 O O . HIS A 1 99 ? 15.104 -11.540 -12.269 1.00 79.94 99 HIS A O 1
ATOM 779 N N . ASP A 1 100 ? 17.127 -10.565 -12.458 1.00 80.06 100 ASP A N 1
ATOM 780 C CA . ASP A 1 100 ? 17.940 -11.770 -12.432 1.00 80.06 100 ASP A CA 1
ATOM 781 C C . ASP A 1 100 ? 19.201 -11.411 -11.653 1.00 80.06 100 ASP A C 1
ATOM 783 O O . ASP A 1 100 ? 20.104 -10.758 -12.175 1.00 80.06 100 ASP A O 1
ATOM 787 N N . ASP A 1 101 ? 19.175 -11.699 -10.356 1.00 78.56 101 ASP A N 1
ATOM 788 C CA . ASP A 1 101 ? 20.217 -11.308 -9.414 1.00 78.56 101 ASP A CA 1
ATOM 789 C C . ASP A 1 101 ? 20.576 -12.506 -8.519 1.00 78.56 101 ASP A C 1
ATOM 791 O O . ASP A 1 101 ? 19.687 -13.242 -8.087 1.00 78.56 101 ASP A O 1
ATOM 795 N N . PRO A 1 102 ? 21.863 -12.740 -8.218 1.00 77.94 102 PRO A N 1
ATOM 796 C CA . PRO A 1 102 ? 22.287 -13.894 -7.427 1.00 77.94 102 PRO A CA 1
ATOM 797 C C . PRO A 1 102 ? 21.779 -13.895 -5.974 1.00 77.94 102 PRO A C 1
ATOM 799 O O . PRO A 1 102 ? 21.761 -14.955 -5.352 1.00 77.94 102 PRO A O 1
ATOM 802 N N . TYR A 1 103 ? 21.367 -12.750 -5.426 1.00 72.88 103 TYR A N 1
ATOM 803 C CA . TYR A 1 103 ? 20.867 -12.615 -4.055 1.00 72.88 103 TYR A CA 1
ATOM 804 C C . TYR A 1 103 ? 19.338 -12.585 -3.986 1.00 72.88 103 TYR A C 1
ATOM 806 O O . TYR A 1 103 ? 18.756 -13.164 -3.071 1.00 72.88 103 TYR A O 1
ATOM 814 N N . LEU A 1 104 ? 18.683 -11.931 -4.949 1.00 69.69 104 LEU A N 1
ATOM 815 C CA . LEU A 1 104 ? 17.215 -11.857 -5.037 1.00 69.69 104 LEU A CA 1
ATOM 816 C C . LEU A 1 104 ? 16.603 -13.014 -5.843 1.00 69.69 104 LEU A C 1
ATOM 818 O O . LEU A 1 104 ? 15.385 -13.196 -5.845 1.00 69.69 104 LEU A O 1
ATOM 822 N N . GLY A 1 105 ? 17.434 -13.796 -6.530 1.00 79.50 105 GLY A N 1
ATOM 823 C CA . GLY A 1 105 ? 17.015 -14.798 -7.499 1.00 79.50 105 GLY A CA 1
ATOM 824 C C . GLY A 1 105 ? 16.548 -14.179 -8.818 1.00 79.50 105 GLY A C 1
ATOM 825 O O . GLY A 1 105 ? 16.707 -12.981 -9.079 1.00 79.50 105 GLY A O 1
ATOM 826 N N . SER A 1 106 ? 15.937 -15.014 -9.656 1.00 81.31 106 SER A N 1
ATOM 827 C CA . SER A 1 106 ? 15.241 -14.573 -10.863 1.00 81.31 106 SER A CA 1
ATOM 828 C C . SER A 1 106 ? 13.743 -14.467 -10.597 1.00 81.31 106 SER A C 1
ATOM 830 O O . SER A 1 106 ? 13.122 -15.373 -10.040 1.00 81.31 106 SER A O 1
ATOM 832 N N . GLY A 1 107 ? 13.143 -13.341 -10.977 1.00 80.94 107 GLY A N 1
ATOM 833 C CA . GLY A 1 107 ? 11.752 -13.060 -10.647 1.00 80.94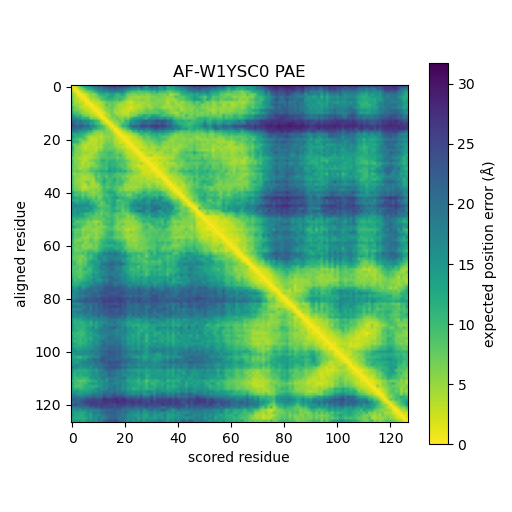 107 GLY A CA 1
ATOM 834 C C . GLY A 1 107 ? 11.178 -11.857 -11.379 1.00 80.94 107 GLY A C 1
ATOM 835 O O . GLY A 1 107 ? 11.854 -11.162 -12.139 1.00 80.94 107 GLY A O 1
ATOM 836 N N . THR A 1 108 ? 9.878 -11.640 -11.190 1.00 81.19 108 THR A N 1
ATOM 837 C CA . THR A 1 108 ? 9.181 -10.447 -11.680 1.00 81.19 108 THR A CA 1
ATOM 838 C C . THR A 1 108 ? 8.469 -9.773 -10.522 1.00 81.19 108 THR A C 1
ATOM 840 O O . THR A 1 108 ? 7.637 -10.391 -9.862 1.00 81.19 108 THR A O 1
ATOM 843 N N . ILE A 1 109 ? 8.767 -8.496 -10.313 1.00 78.12 109 ILE A N 1
ATOM 844 C CA . ILE A 1 109 ? 8.160 -7.664 -9.280 1.00 78.12 109 ILE A CA 1
ATOM 845 C C . ILE A 1 109 ? 7.259 -6.643 -9.972 1.00 78.12 109 ILE A C 1
ATOM 847 O O . ILE A 1 109 ? 7.688 -5.919 -10.871 1.00 78.12 109 ILE A O 1
ATOM 851 N N . GLY A 1 110 ? 5.986 -6.607 -9.581 1.00 78.06 110 GLY A N 1
ATOM 852 C CA . GLY A 1 110 ? 5.061 -5.559 -10.003 1.00 78.06 110 GLY A CA 1
ATOM 853 C C . GLY A 1 110 ? 5.247 -4.328 -9.125 1.00 78.06 110 GLY A C 1
ATOM 854 O O . GLY A 1 110 ? 5.038 -4.411 -7.919 1.00 78.06 110 GLY A O 1
ATOM 855 N N . LEU A 1 111 ? 5.625 -3.206 -9.726 1.00 78.94 111 LEU A N 1
ATOM 856 C CA . LEU A 1 111 ? 5.829 -1.929 -9.055 1.00 78.94 111 LEU A CA 1
ATOM 857 C C . LEU A 1 111 ? 4.862 -0.894 -9.622 1.00 78.94 111 LEU A C 1
ATOM 859 O O . LEU A 1 111 ? 4.488 -0.945 -10.795 1.00 78.94 111 LEU A O 1
ATOM 863 N N . LYS A 1 112 ? 4.459 0.054 -8.782 1.00 80.88 112 LYS A N 1
ATOM 864 C CA . LYS A 1 112 ? 3.723 1.238 -9.212 1.00 80.88 112 LYS A CA 1
ATOM 865 C C . LYS A 1 112 ? 4.660 2.429 -9.123 1.00 80.88 112 LYS A C 1
ATOM 867 O O . LYS A 1 112 ? 5.268 2.625 -8.079 1.00 80.88 112 LYS A O 1
ATOM 872 N N . VAL A 1 113 ? 4.741 3.209 -10.193 1.00 78.88 113 VAL A N 1
ATOM 873 C CA . VAL A 1 113 ? 5.549 4.429 -10.224 1.00 78.88 113 VAL A CA 1
ATOM 874 C C . VAL A 1 113 ? 4.820 5.504 -9.426 1.00 78.88 113 VAL A C 1
ATOM 876 O O . VAL A 1 113 ? 3.678 5.851 -9.739 1.00 78.88 113 VAL A O 1
ATOM 879 N N . LEU A 1 114 ? 5.448 5.993 -8.367 1.00 76.06 114 LEU A N 1
ATOM 880 C CA . LEU A 1 114 ? 4.949 7.066 -7.514 1.00 76.06 114 LEU A CA 1
ATOM 881 C C . LEU A 1 114 ? 5.437 8.413 -8.026 1.00 76.06 114 LEU A C 1
ATOM 883 O O . LEU A 1 114 ? 4.667 9.370 -8.081 1.00 76.06 114 LEU A O 1
ATOM 887 N N . GLU A 1 115 ? 6.697 8.468 -8.439 1.00 75.00 115 GLU A N 1
ATOM 888 C CA . GLU A 1 115 ? 7.324 9.670 -8.956 1.00 75.00 115 GLU A CA 1
ATOM 889 C C . GLU A 1 115 ? 8.414 9.339 -9.979 1.00 75.00 115 GLU A C 1
ATOM 891 O O . GLU A 1 115 ? 9.053 8.287 -9.953 1.00 75.00 115 GLU A O 1
ATOM 896 N N . THR A 1 116 ? 8.643 10.279 -10.887 1.00 70.62 116 THR A N 1
ATOM 897 C CA . THR A 1 116 ? 9.747 10.237 -11.844 1.00 70.62 116 THR A CA 1
ATOM 898 C C . THR A 1 116 ? 10.553 11.513 -11.682 1.00 70.62 116 THR A C 1
ATOM 900 O O . THR A 1 116 ? 10.022 12.612 -11.849 1.00 70.62 116 THR A O 1
ATOM 903 N N . SER A 1 117 ? 11.835 11.382 -11.361 1.00 65.38 117 SER A N 1
ATOM 904 C CA . SER A 1 117 ? 12.768 12.495 -11.218 1.00 65.38 117 SER A CA 1
ATOM 905 C C . SER A 1 117 ? 13.951 12.323 -12.172 1.00 65.38 117 SER A C 1
ATOM 907 O O . SER A 1 117 ? 14.602 11.282 -12.229 1.00 65.38 117 SER A O 1
ATOM 909 N N . GLY A 1 118 ? 14.237 13.349 -12.970 1.00 57.28 118 GLY A N 1
ATOM 910 C CA . GLY A 1 118 ? 15.330 13.310 -13.939 1.00 57.28 118 GLY A CA 1
ATOM 911 C C . GLY A 1 118 ? 15.388 14.585 -14.772 1.00 57.28 118 GLY A C 1
ATOM 912 O O . GLY A 1 118 ? 14.408 14.952 -15.413 1.00 57.28 118 GLY A O 1
ATOM 913 N N . GLY A 1 119 ? 16.535 15.270 -14.746 1.00 56.91 119 GLY A N 1
ATOM 914 C CA . GLY A 1 119 ? 16.835 16.395 -15.644 1.00 56.91 119 GLY A CA 1
ATOM 915 C C . GLY A 1 119 ? 17.211 15.923 -17.056 1.00 56.91 119 GLY A C 1
ATOM 916 O O . GLY A 1 119 ? 16.971 14.767 -17.396 1.00 56.91 119 GLY A O 1
ATOM 917 N N . GLU A 1 120 ? 17.856 16.777 -17.861 1.00 53.66 120 GLU A N 1
ATOM 918 C CA . GLU A 1 120 ? 18.315 16.512 -19.251 1.00 53.66 120 GLU A CA 1
ATOM 919 C C . GLU A 1 120 ? 19.401 15.409 -19.395 1.00 53.66 120 GLU A C 1
ATOM 921 O O . GLU A 1 120 ? 20.155 15.379 -20.363 1.00 53.66 120 GLU A O 1
ATOM 926 N N . GLY A 1 121 ? 19.530 14.503 -18.424 1.00 57.97 121 GLY A N 1
ATOM 927 C CA . GLY A 1 121 ? 20.445 13.365 -18.480 1.00 57.97 121 GLY A CA 1
ATOM 928 C C . GLY A 1 121 ? 19.836 12.138 -19.164 1.00 57.97 121 GLY A C 1
ATOM 929 O O . GLY A 1 121 ? 18.623 12.010 -19.301 1.00 57.97 121 GLY A O 1
ATOM 930 N N . GLU A 1 122 ? 20.694 11.184 -19.524 1.00 59.09 122 GLU A N 1
ATOM 931 C CA . GLU A 1 122 ? 20.332 9.910 -20.171 1.00 59.09 122 GLU A CA 1
ATOM 932 C C . GLU A 1 122 ? 19.522 8.951 -19.267 1.00 59.09 122 GLU A C 1
ATOM 934 O O . GLU A 1 122 ? 18.972 7.957 -19.738 1.00 59.09 122 GLU A O 1
ATOM 939 N N . TRP A 1 123 ? 19.417 9.245 -17.970 1.00 65.31 123 TRP A N 1
ATOM 940 C CA . TRP A 1 123 ? 18.778 8.391 -16.969 1.00 65.31 123 TRP A CA 1
ATOM 941 C C . TRP A 1 123 ? 17.648 9.132 -16.252 1.00 65.31 123 TRP A C 1
ATOM 943 O O . TRP A 1 123 ? 17.820 10.274 -15.826 1.00 65.31 123 TRP A O 1
ATOM 953 N N . VAL A 1 124 ? 16.519 8.451 -16.071 1.00 67.88 124 VAL A N 1
ATOM 954 C CA . VAL A 1 124 ? 15.380 8.875 -15.249 1.00 67.88 124 VAL A CA 1
ATOM 955 C C . VAL A 1 124 ? 15.358 8.005 -13.996 1.00 67.88 124 VAL A C 1
ATOM 957 O O . VAL A 1 124 ? 15.569 6.796 -14.064 1.00 67.88 124 VAL A O 1
ATOM 960 N N . THR A 1 125 ? 15.148 8.614 -12.835 1.00 72.44 125 THR A N 1
ATOM 961 C CA . THR A 1 125 ? 14.970 7.898 -11.569 1.00 72.44 125 THR A CA 1
ATOM 962 C C . THR A 1 125 ? 13.478 7.756 -11.302 1.00 72.44 125 THR A C 1
ATOM 964 O O . THR A 1 125 ? 12.775 8.759 -11.228 1.00 72.44 125 THR A O 1
ATOM 967 N N . CYS A 1 126 ? 13.002 6.526 -11.156 1.00 68.38 126 CYS A N 1
ATOM 968 C CA . C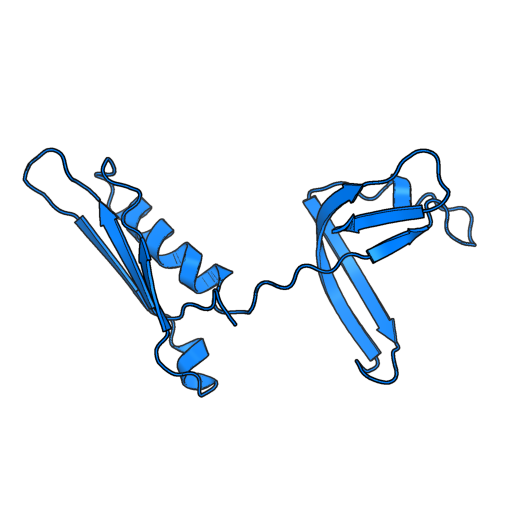YS A 1 126 ? 11.619 6.219 -10.808 1.00 68.38 126 CYS A CA 1
ATOM 969 C C . CYS A 1 126 ? 11.574 5.703 -9.365 1.00 68.38 126 CYS A C 1
ATOM 971 O O . CYS A 1 126 ? 12.333 4.784 -9.042 1.00 68.38 126 CYS A O 1
ATOM 973 N N . SER A 1 127 ? 10.706 6.272 -8.529 1.00 62.16 127 SER A N 1
ATOM 974 C CA . SER A 1 127 ? 10.396 5.793 -7.168 1.00 62.16 127 SER A CA 1
ATOM 975 C C . SER A 1 127 ? 8.927 5.435 -7.024 1.00 62.16 127 SER A C 1
ATOM 977 O O . SER A 1 127 ? 8.108 5.945 -7.822 1.00 62.16 127 SER A O 1
#

pLDDT: mean 70.34, std 7.66, range [46.34, 81.31]

Foldseek 3Di:
DVQAAQKEKEWEAQPDPDIDIAIDGHCPCVVVVHDHHYDYHDPHHHDPDNVVRNVVRVVSNVVRNDPDDDDKDKDFCADPVRDRVLVPDDQQDWDWDFDDDPVVHTDIDIDGFHDWDDDPDRIIITD

Secondary structure (DSSP, 8-state):
-TT--SEEEEEE--SSS--EEEEEE-THHHHTT----EEEE---TT---HHHHHHHHHHHHHHHSS------EEEESS-TTS--HHHH--TT-EEEEEEEETTTEEEEEEEE---EE--SSSEEEE-

Solvent-accessible surface area (backbone atoms only — not comparable to full-atom values): 7371 Å² total; per-residue (Å²): 111,96,69,48,20,26,28,22,35,22,38,24,21,73,83,71,99,48,75,44,75,28,76,34,75,46,61,66,45,49,77,72,70,43,75,93,30,75,45,75,46,70,85,45,46,83,47,81,55,65,70,61,38,42,50,58,10,38,48,51,32,70,69,14,60,46,68,86,78,84,64,79,44,82,36,50,26,53,47,99,87,70,46,54,56,35,76,70,62,50,64,72,40,78,45,74,48,75,47,78,39,96,87,81,40,73,50,74,47,82,43,65,32,69,38,72,51,63,70,100,58,70,46,28,35,35,53